Protein AF-A0A951LNI9-F1 (afdb_monomer)

Solvent-accessible surface area (backbone atoms only — not comparable to full-atom values): 5608 Å² total; per-residue (Å²): 110,51,76,48,80,44,82,75,51,93,100,37,66,48,73,49,78,42,84,74,67,98,64,83,64,90,48,74,66,54,41,51,54,51,51,55,52,44,49,50,47,46,63,60,42,44,59,59,43,52,54,45,50,51,53,52,49,50,54,52,54,73,65,64,81,56,90,76,85,87,78,57,94,86,43,57,66,59,56,54,53,52,51,53,51,54,63,77,74,108

Mean predicted aligned error: 4.68 Å

Sequence (90 aa):
NLMVLMPQSECRTLVEDFMLIPEPPRDAEELDHWERSWTLLDEGVFAAEDYRAAALGQNGLASGSIAELTLGTLETGIRAFHDEIENALA

Structure (mmCIF, N/CA/C/O backbone):
data_AF-A0A951LNI9-F1
#
_entry.id   AF-A0A951LNI9-F1
#
loop_
_atom_site.group_PDB
_atom_site.id
_atom_site.type_symbol
_atom_site.label_atom_id
_atom_site.label_alt_id
_atom_site.label_comp_id
_atom_site.label_asym_id
_atom_site.label_entity_id
_atom_site.label_seq_id
_atom_site.pdbx_PDB_ins_code
_atom_site.Cartn_x
_atom_site.Cartn_y
_atom_site.Cartn_z
_atom_site.occupancy
_atom_site.B_iso_or_equiv
_atom_site.auth_seq_id
_atom_site.auth_comp_id
_atom_site.auth_asym_id
_atom_site.auth_atom_id
_atom_site.pdbx_PDB_model_num
ATOM 1 N N . ASN A 1 1 ? 1.009 4.001 -13.056 1.00 80.75 1 ASN A N 1
ATOM 2 C CA . ASN A 1 1 ? 1.134 2.962 -12.022 1.00 80.75 1 ASN A CA 1
ATOM 3 C C . ASN A 1 1 ? -0.281 2.588 -11.600 1.00 80.75 1 ASN A C 1
ATOM 5 O O . ASN A 1 1 ? -1.122 3.483 -11.528 1.00 80.75 1 ASN A O 1
ATOM 9 N N . LEU A 1 2 ? -0.567 1.295 -11.492 1.00 90.19 2 LEU A N 1
ATOM 10 C CA . LEU A 1 2 ? -1.867 0.753 -11.111 1.00 90.19 2 LEU A CA 1
ATOM 11 C C . LEU A 1 2 ? -1.640 -0.204 -9.947 1.00 90.19 2 LEU A C 1
ATOM 13 O O . LEU A 1 2 ? -0.930 -1.187 -10.113 1.00 90.19 2 LEU A O 1
ATOM 17 N N . MET A 1 3 ? -2.311 0.049 -8.829 1.00 90.94 3 MET A N 1
ATOM 18 C CA . MET A 1 3 ? -2.274 -0.819 -7.660 1.00 90.94 3 MET A CA 1
ATOM 19 C C . MET A 1 3 ? -3.636 -1.481 -7.463 1.00 90.94 3 MET A C 1
ATOM 21 O O . MET A 1 3 ? -4.672 -0.813 -7.491 1.00 90.94 3 MET A O 1
ATOM 25 N N . VAL A 1 4 ? -3.633 -2.793 -7.256 1.00 94.94 4 VAL A N 1
ATOM 26 C CA . VAL A 1 4 ? -4.830 -3.598 -7.012 1.00 94.94 4 VAL A CA 1
ATOM 27 C C . VAL A 1 4 ? -4.731 -4.215 -5.623 1.00 94.94 4 VAL A C 1
ATOM 29 O O . VAL A 1 4 ? -3.830 -5.002 -5.345 1.00 94.94 4 VAL A O 1
ATOM 32 N N . LEU A 1 5 ? -5.670 -3.859 -4.743 1.00 94.31 5 LEU A N 1
ATOM 33 C CA . LEU A 1 5 ? -5.745 -4.362 -3.373 1.00 94.31 5 LEU A CA 1
ATOM 34 C C . LEU A 1 5 ? -6.854 -5.413 -3.275 1.00 94.31 5 LEU A C 1
ATOM 36 O O . LEU A 1 5 ? -8.017 -5.136 -3.564 1.00 94.31 5 LEU A O 1
ATOM 40 N N . MET A 1 6 ? -6.497 -6.618 -2.842 1.00 97.00 6 MET A N 1
ATOM 41 C CA . MET A 1 6 ? -7.381 -7.781 -2.774 1.00 97.00 6 MET A CA 1
ATOM 42 C C . MET A 1 6 ? -7.421 -8.329 -1.341 1.00 97.00 6 MET A C 1
ATOM 44 O O . MET A 1 6 ? -6.492 -9.038 -0.930 1.00 97.00 6 MET A O 1
ATOM 48 N N . PRO A 1 7 ? -8.477 -8.041 -0.557 1.00 95.06 7 PRO A N 1
ATOM 49 C CA . PRO A 1 7 ? -8.633 -8.581 0.793 1.00 95.06 7 PRO A CA 1
ATOM 50 C C . PRO A 1 7 ? -8.606 -10.115 0.790 1.00 95.06 7 PRO A C 1
ATOM 52 O O . PRO A 1 7 ? -9.285 -10.746 -0.017 1.00 95.06 7 PRO A O 1
ATOM 55 N N . GLN A 1 8 ? -7.815 -10.718 1.680 1.00 97.44 8 GLN A N 1
ATOM 56 C CA . GLN A 1 8 ? -7.669 -12.179 1.791 1.00 97.44 8 GLN A CA 1
ATOM 57 C C . GLN A 1 8 ? -8.262 -12.717 3.095 1.00 97.44 8 GLN A C 1
ATOM 59 O O . GLN A 1 8 ? -8.848 -13.796 3.127 1.00 97.44 8 GLN A O 1
ATOM 64 N N . SER A 1 9 ? -8.093 -11.969 4.183 1.00 96.00 9 SER A N 1
ATOM 65 C CA . SER A 1 9 ? -8.691 -12.239 5.487 1.00 96.00 9 SER A CA 1
ATOM 66 C C . SER A 1 9 ? -8.742 -10.949 6.300 1.00 96.00 9 SER A C 1
ATOM 68 O O . SER A 1 9 ? -8.216 -9.916 5.878 1.00 96.00 9 SER A O 1
ATOM 70 N N . GLU A 1 10 ? -9.305 -11.015 7.506 1.00 91.19 10 GLU A N 1
ATOM 71 C CA . GLU A 1 10 ? -9.077 -9.976 8.510 1.00 91.19 10 GLU A CA 1
ATOM 72 C C . GLU A 1 10 ? -7.562 -9.739 8.664 1.00 91.19 10 GLU A C 1
ATOM 74 O O . GLU A 1 10 ? -6.779 -10.694 8.711 1.00 91.19 10 GLU A O 1
ATOM 79 N N . CYS A 1 11 ? -7.149 -8.468 8.668 1.00 92.62 11 CYS A N 1
ATOM 80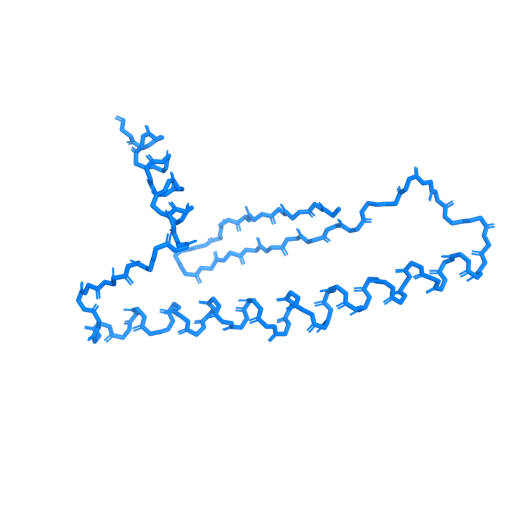 C CA . CYS A 1 11 ? -5.750 -8.030 8.755 1.00 92.62 11 CYS A CA 1
ATOM 81 C C . CYS A 1 11 ? -4.805 -8.518 7.635 1.00 92.62 11 CYS A C 1
ATOM 83 O O . CYS A 1 11 ? -3.587 -8.437 7.804 1.00 92.62 11 CYS A O 1
ATOM 85 N N . ARG A 1 12 ? -5.308 -9.025 6.499 1.00 94.94 12 ARG A N 1
ATOM 86 C CA . ARG A 1 12 ? -4.449 -9.470 5.391 1.00 94.94 12 ARG A CA 1
ATOM 87 C C . ARG A 1 12 ? -5.003 -9.074 4.029 1.00 94.94 12 ARG A C 1
ATOM 89 O O . ARG A 1 12 ? -6.078 -9.517 3.628 1.00 94.94 12 ARG A O 1
ATOM 96 N N . THR A 1 13 ? -4.185 -8.348 3.278 1.00 95.19 13 THR A N 1
ATOM 97 C CA . THR A 1 13 ? -4.484 -7.897 1.917 1.00 95.19 13 THR A CA 1
ATOM 98 C C . THR A 1 13 ? -3.347 -8.320 0.998 1.00 95.19 13 THR A C 1
ATOM 100 O O . THR A 1 13 ? -2.179 -8.123 1.327 1.00 95.19 13 THR A O 1
ATOM 103 N N . LEU A 1 14 ? -3.686 -8.933 -0.135 1.00 94.62 14 LEU A N 1
ATOM 104 C CA . LEU A 1 14 ? -2.754 -9.112 -1.241 1.00 94.62 14 LEU A CA 1
ATOM 105 C C . LEU A 1 14 ? -2.759 -7.822 -2.059 1.00 94.62 14 LEU A C 1
ATOM 107 O O . LEU A 1 14 ? -3.833 -7.330 -2.399 1.00 94.62 14 LEU A O 1
ATOM 111 N N . VAL A 1 15 ? -1.583 -7.287 -2.360 1.00 91.88 15 VAL A N 1
ATOM 112 C CA . VAL A 1 15 ? -1.442 -6.091 -3.190 1.00 91.88 15 VAL A CA 1
ATOM 113 C C . VAL A 1 15 ? -0.609 -6.449 -4.408 1.00 91.88 15 VAL A C 1
ATOM 115 O O . VAL A 1 15 ? 0.464 -7.032 -4.265 1.00 91.88 15 VAL A O 1
ATOM 118 N N . GLU A 1 16 ? -1.119 -6.122 -5.589 1.00 91.00 16 GLU A N 1
ATOM 119 C CA . GLU A 1 16 ? -0.378 -6.198 -6.846 1.00 91.00 16 GLU A CA 1
ATOM 120 C C . GLU A 1 16 ? -0.149 -4.782 -7.366 1.00 91.00 16 GLU A C 1
ATOM 122 O O . GLU A 1 16 ? -1.100 -4.008 -7.495 1.00 91.00 16 GLU A O 1
ATOM 127 N N . ASP A 1 17 ? 1.107 -4.451 -7.656 1.00 88.38 17 ASP A N 1
ATOM 128 C CA . ASP A 1 17 ? 1.488 -3.185 -8.273 1.00 88.38 17 AS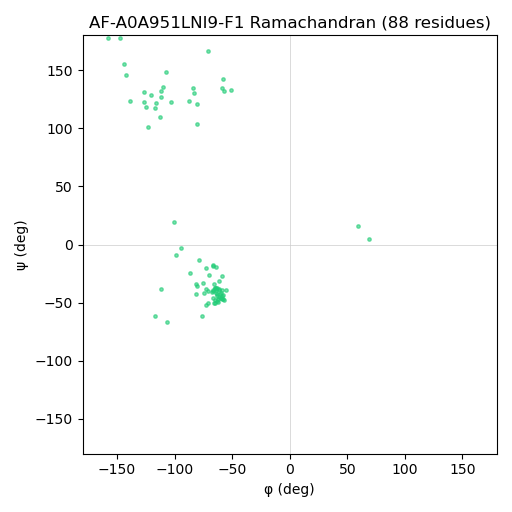P A CA 1
ATOM 129 C C . ASP A 1 17 ? 1.959 -3.422 -9.715 1.00 88.38 17 ASP A C 1
ATOM 131 O O . ASP A 1 17 ? 2.714 -4.351 -10.005 1.00 88.38 17 ASP A O 1
ATOM 135 N N . PHE A 1 18 ? 1.492 -2.578 -10.629 1.00 88.88 18 PHE A N 1
ATOM 136 C CA . PHE A 1 18 ? 1.804 -2.618 -12.046 1.00 88.88 18 PHE A CA 1
ATOM 137 C C . PHE A 1 18 ? 2.355 -1.267 -12.511 1.00 88.88 18 PHE A C 1
ATOM 139 O O . PHE A 1 18 ? 1.656 -0.241 -12.564 1.00 88.88 18 PHE A O 1
ATOM 146 N N . MET A 1 19 ? 3.599 -1.274 -12.992 1.00 89.81 19 MET A N 1
ATOM 147 C CA . MET A 1 19 ? 4.122 -0.171 -13.791 1.00 89.81 19 MET A CA 1
ATOM 148 C C . MET A 1 19 ? 3.645 -0.295 -15.237 1.00 89.81 19 MET A C 1
ATOM 150 O O . MET A 1 19 ? 4.149 -1.087 -16.028 1.00 89.81 19 MET A O 1
ATOM 154 N N . LEU A 1 20 ? 2.662 0.531 -15.584 1.00 91.50 20 LEU A N 1
ATOM 155 C CA . LEU A 1 20 ? 2.209 0.689 -16.961 1.00 91.50 20 LEU A CA 1
ATOM 156 C C . LEU A 1 20 ? 3.156 1.633 -17.708 1.00 91.50 20 LEU A C 1
ATOM 158 O O . LEU A 1 20 ? 3.296 2.794 -17.314 1.00 91.50 20 LEU A O 1
ATOM 162 N N . ILE A 1 21 ? 3.755 1.137 -18.788 1.00 92.00 21 ILE A N 1
ATOM 163 C CA . ILE A 1 21 ? 4.554 1.919 -19.739 1.00 92.00 21 ILE A CA 1
ATOM 164 C C . ILE A 1 21 ? 3.771 2.095 -21.052 1.00 92.00 21 ILE A C 1
ATOM 166 O O . ILE A 1 21 ? 2.974 1.217 -21.391 1.00 92.00 21 ILE A O 1
ATOM 170 N N . PRO A 1 22 ? 3.941 3.214 -21.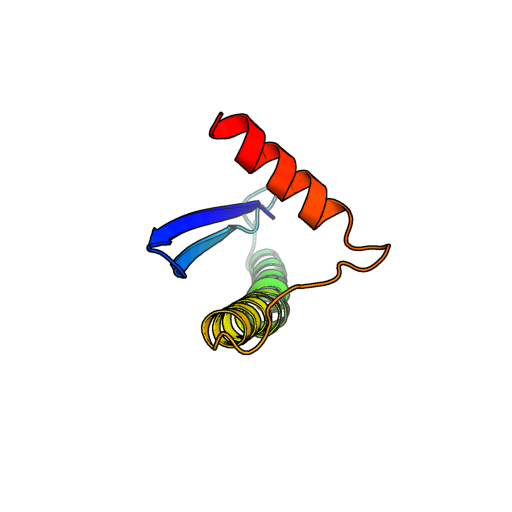784 1.00 91.75 22 PRO A N 1
ATOM 171 C CA . PRO A 1 22 ? 3.122 3.506 -22.965 1.00 91.75 22 PRO A CA 1
ATOM 172 C C . PRO A 1 22 ? 3.251 2.470 -24.087 1.00 91.75 22 PRO A C 1
ATOM 174 O O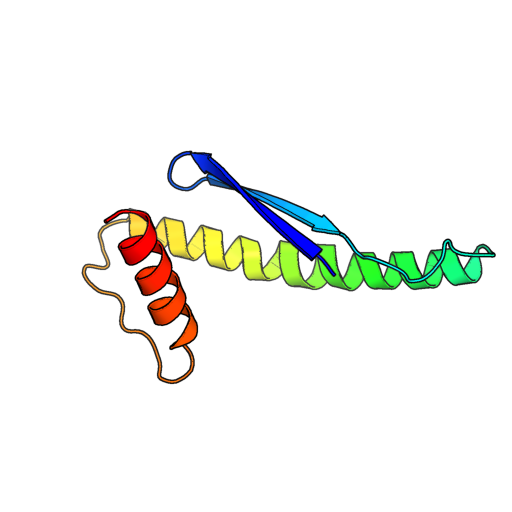 . PRO A 1 22 ? 2.263 2.143 -24.740 1.00 91.75 22 PRO A O 1
ATOM 177 N N . GLU A 1 23 ? 4.463 1.959 -24.303 1.00 94.25 23 GLU A N 1
ATOM 178 C CA . GLU A 1 23 ? 4.804 1.001 -25.355 1.00 94.25 23 GLU A CA 1
ATOM 179 C C . GLU A 1 23 ? 5.868 0.018 -24.832 1.00 94.25 23 GLU A C 1
ATOM 181 O O . GLU A 1 23 ? 6.611 0.368 -23.909 1.00 94.25 23 GLU A O 1
ATOM 186 N N . PRO A 1 24 ? 5.968 -1.206 -25.388 1.00 94.12 24 PRO A N 1
ATOM 187 C CA . PRO A 1 24 ? 7.043 -2.133 -25.042 1.00 94.12 24 PRO A CA 1
ATOM 188 C C . PRO A 1 24 ? 8.431 -1.524 -25.318 1.00 94.12 24 PRO A C 1
ATOM 190 O O . PRO A 1 24 ? 8.587 -0.858 -26.346 1.00 94.12 24 PRO A O 1
ATOM 193 N N . PRO A 1 25 ? 9.451 -1.783 -24.473 1.00 95.00 25 PRO A N 1
ATOM 194 C CA . PRO A 1 25 ? 10.793 -1.252 -24.685 1.00 95.00 25 PRO A CA 1
ATOM 195 C C . PRO A 1 25 ? 11.351 -1.706 -26.032 1.00 95.00 25 PRO A C 1
ATOM 197 O O . PRO A 1 25 ? 11.235 -2.879 -26.402 1.00 95.00 25 PRO A O 1
ATOM 200 N N . ARG A 1 26 ? 11.950 -0.777 -26.780 1.00 96.25 26 ARG A N 1
ATOM 201 C CA . ARG A 1 26 ? 12.418 -1.049 -28.147 1.00 96.25 26 ARG A CA 1
ATOM 202 C C . ARG A 1 26 ? 13.825 -1.634 -28.177 1.00 96.25 26 ARG A C 1
ATOM 204 O O . ARG A 1 26 ? 14.185 -2.312 -29.139 1.00 96.25 26 ARG A O 1
ATOM 211 N N . ASP A 1 27 ? 14.608 -1.372 -27.139 1.00 96.50 27 ASP A N 1
ATOM 212 C CA . ASP A 1 27 ? 15.982 -1.827 -26.985 1.00 96.50 27 ASP A CA 1
ATOM 213 C C . ASP A 1 27 ? 16.332 -2.081 -25.508 1.00 96.50 27 ASP A C 1
ATOM 215 O O . ASP A 1 27 ? 15.512 -1.919 -24.601 1.00 96.50 27 ASP A O 1
ATOM 219 N N . ALA A 1 28 ? 17.561 -2.547 -25.278 1.00 96.19 28 ALA A N 1
ATOM 220 C CA . ALA A 1 28 ? 18.045 -2.897 -23.948 1.00 96.19 28 ALA A CA 1
ATOM 221 C C . ALA A 1 28 ? 18.268 -1.676 -23.036 1.00 96.19 28 ALA A C 1
ATOM 223 O O . ALA A 1 28 ? 18.204 -1.823 -21.820 1.00 96.19 28 ALA A O 1
ATOM 224 N N . GLU A 1 29 ? 18.528 -0.490 -23.594 1.00 95.69 29 GLU A N 1
ATOM 225 C CA . GLU A 1 29 ? 18.723 0.733 -22.805 1.00 95.69 29 GLU A CA 1
ATOM 226 C C . GLU A 1 29 ? 17.380 1.241 -22.269 1.00 95.69 29 GLU A C 1
ATOM 228 O O . GLU A 1 29 ? 17.260 1.596 -21.096 1.00 95.69 29 GLU A O 1
ATOM 233 N N . GLU A 1 30 ? 16.345 1.205 -23.108 1.00 94.44 30 GLU A N 1
ATOM 234 C CA . GLU A 1 30 ? 14.980 1.534 -22.710 1.00 94.44 30 GLU A CA 1
ATOM 235 C C . GLU A 1 30 ? 14.444 0.535 -21.674 1.00 94.44 30 GLU A C 1
ATOM 237 O O . GLU A 1 30 ? 13.783 0.945 -20.721 1.00 94.44 30 GLU A O 1
ATOM 242 N N . LEU A 1 31 ? 14.774 -0.758 -21.796 1.00 94.69 31 LEU A N 1
ATOM 243 C CA . LEU A 1 31 ? 14.432 -1.755 -20.777 1.00 94.69 31 LEU A CA 1
ATOM 244 C C . LEU A 1 31 ? 15.102 -1.445 -19.426 1.00 94.69 31 LEU A C 1
ATOM 246 O O . LEU A 1 31 ? 14.399 -1.378 -18.420 1.00 94.69 31 LEU A O 1
ATOM 250 N N . ASP A 1 32 ? 16.416 -1.184 -19.407 1.00 95.38 32 ASP A N 1
ATOM 251 C CA . ASP A 1 32 ? 17.158 -0.838 -18.178 1.00 95.38 32 ASP A CA 1
ATOM 252 C C . ASP A 1 32 ? 16.587 0.419 -17.502 1.00 95.38 32 ASP A C 1
ATOM 254 O O . ASP A 1 32 ? 16.440 0.477 -16.279 1.00 95.38 32 ASP A O 1
ATOM 258 N N . HIS A 1 33 ? 16.194 1.423 -18.291 1.00 93.50 33 HIS A N 1
ATOM 259 C CA . HIS A 1 33 ? 15.558 2.633 -17.772 1.00 93.50 33 HIS A CA 1
ATOM 260 C C . HIS A 1 33 ? 14.274 2.329 -16.982 1.00 93.50 33 HIS A C 1
ATOM 262 O O . HIS A 1 33 ? 14.079 2.850 -15.874 1.00 93.50 33 HIS A O 1
ATOM 268 N N . TRP A 1 34 ? 13.400 1.483 -17.534 1.00 92.44 34 TRP A N 1
ATOM 269 C CA . TRP A 1 34 ? 12.151 1.098 -16.880 1.00 92.44 34 TRP A CA 1
ATOM 270 C C . TRP A 1 34 ? 12.379 0.155 -15.700 1.00 92.44 34 TRP A C 1
ATOM 272 O O . TRP A 1 34 ? 11.747 0.344 -14.664 1.00 92.44 34 TRP A O 1
ATOM 282 N N . GLU A 1 35 ? 13.322 -0.784 -15.799 1.00 91.56 35 GLU A N 1
ATOM 283 C CA . GLU A 1 35 ? 13.701 -1.667 -14.687 1.00 91.56 35 GLU A CA 1
ATOM 284 C C . GLU A 1 35 ? 14.204 -0.863 -13.486 1.00 91.56 35 GLU A C 1
ATOM 286 O O . GLU A 1 35 ? 13.727 -1.049 -12.369 1.00 91.56 35 GLU A O 1
ATOM 291 N N . ARG A 1 36 ? 15.083 0.119 -13.705 1.00 91.38 36 ARG A N 1
ATOM 292 C CA . ARG A 1 36 ? 15.557 1.004 -12.631 1.00 91.38 36 ARG A CA 1
ATOM 293 C C . ARG A 1 36 ? 14.431 1.832 -12.022 1.00 91.38 36 ARG A C 1
ATOM 295 O O . ARG A 1 36 ? 14.425 2.065 -10.815 1.00 91.38 36 ARG A O 1
ATOM 302 N N . SER A 1 37 ? 13.489 2.280 -12.848 1.00 88.56 37 SER A N 1
ATOM 303 C CA . SER A 1 37 ? 12.311 3.015 -12.381 1.00 88.56 37 SER A CA 1
ATOM 304 C C . SER A 1 37 ? 11.405 2.117 -11.534 1.00 88.56 37 SER A C 1
ATOM 306 O O . SER A 1 37 ? 10.884 2.569 -10.516 1.00 88.56 37 SER A O 1
ATOM 308 N N . TRP A 1 38 ? 11.248 0.848 -11.923 1.00 87.00 38 TRP A N 1
ATOM 309 C CA . TRP A 1 38 ? 10.505 -0.163 -11.173 1.00 87.00 38 TRP A CA 1
ATOM 310 C C . TRP A 1 38 ? 11.161 -0.465 -9.829 1.00 87.00 38 TRP A C 1
ATOM 312 O O . TRP A 1 38 ?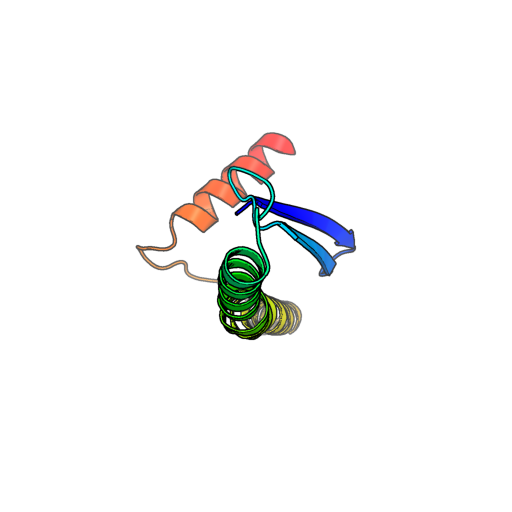 10.501 -0.345 -8.804 1.00 87.00 38 TRP A O 1
ATOM 322 N N . THR A 1 39 ? 12.466 -0.749 -9.810 1.00 87.31 39 THR A N 1
ATOM 323 C CA . THR A 1 39 ? 13.218 -1.002 -8.572 1.00 87.31 39 THR A CA 1
ATOM 324 C C . THR A 1 39 ? 13.089 0.154 -7.579 1.00 87.31 39 THR A C 1
ATOM 326 O O . THR A 1 39 ? 12.937 -0.069 -6.382 1.00 87.31 39 THR A O 1
ATOM 329 N N . LEU A 1 40 ? 13.108 1.402 -8.056 1.00 82.88 40 LEU A N 1
ATOM 330 C CA . LEU A 1 40 ? 12.929 2.565 -7.184 1.00 82.88 40 LEU A CA 1
ATOM 331 C C . LEU A 1 40 ? 11.516 2.659 -6.592 1.00 82.88 40 LEU A C 1
ATOM 333 O O . LEU A 1 40 ? 11.381 3.006 -5.421 1.00 82.88 40 LEU A O 1
ATOM 337 N N . LEU A 1 41 ? 10.480 2.378 -7.385 1.00 78.81 41 LEU A N 1
ATOM 338 C CA . LEU A 1 41 ? 9.083 2.449 -6.944 1.00 78.81 41 LEU A CA 1
ATOM 339 C C . LEU A 1 41 ? 8.714 1.296 -6.006 1.00 78.81 41 LEU A C 1
ATOM 341 O O . LEU A 1 41 ? 8.209 1.541 -4.911 1.00 78.81 41 LEU A O 1
ATOM 345 N N . ASP A 1 42 ? 8.987 0.063 -6.429 1.00 76.62 42 ASP A N 1
ATOM 346 C CA . ASP A 1 42 ? 8.566 -1.147 -5.725 1.00 76.62 42 ASP A CA 1
ATOM 347 C C . ASP A 1 42 ? 9.437 -1.399 -4.488 1.00 76.62 42 ASP A C 1
ATOM 349 O O . ASP A 1 42 ? 8.955 -1.335 -3.357 1.00 76.62 42 ASP A O 1
ATOM 353 N N . GLU A 1 43 ? 10.746 -1.593 -4.673 1.00 69.25 43 GLU A N 1
ATOM 354 C CA . GLU A 1 43 ? 11.642 -1.953 -3.566 1.00 69.25 43 GLU A CA 1
ATOM 355 C C . GLU A 1 43 ? 11.957 -0.764 -2.654 1.00 69.25 43 GLU A C 1
ATOM 357 O O . GLU A 1 43 ? 12.155 -0.939 -1.450 1.00 69.25 43 GLU A O 1
ATOM 362 N N . GLY A 1 44 ? 12.029 0.445 -3.217 1.00 64.12 44 GLY A N 1
ATOM 363 C CA . GLY A 1 44 ? 12.466 1.635 -2.491 1.00 64.12 44 GLY A CA 1
ATOM 364 C C . GLY A 1 44 ? 11.384 2.287 -1.633 1.00 64.12 44 GLY A C 1
ATOM 365 O O . GLY A 1 44 ? 11.678 2.697 -0.512 1.00 64.12 44 GLY A O 1
ATOM 366 N N . VAL A 1 45 ? 10.157 2.405 -2.151 1.00 67.31 45 VAL A N 1
ATOM 367 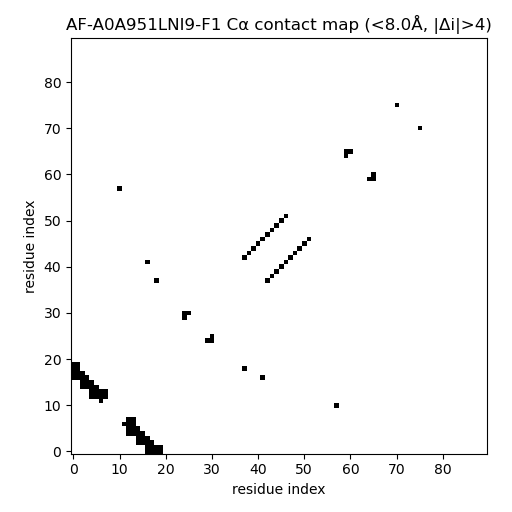C CA . VAL A 1 45 ? 9.118 3.261 -1.552 1.00 67.31 45 VAL A CA 1
ATOM 368 C C . VAL A 1 45 ? 7.925 2.438 -1.075 1.00 67.31 45 VAL A C 1
ATOM 370 O O . VAL A 1 45 ? 7.673 2.377 0.127 1.00 67.31 45 VAL A O 1
ATOM 373 N N . PHE A 1 46 ? 7.222 1.730 -1.962 1.00 69.69 46 PHE A N 1
ATOM 374 C CA . PHE A 1 46 ? 5.981 1.058 -1.562 1.00 69.69 46 PHE A CA 1
ATOM 375 C C . PHE A 1 46 ? 6.220 -0.151 -0.651 1.00 69.69 46 PHE A C 1
ATOM 377 O O . PHE A 1 46 ? 5.623 -0.250 0.427 1.00 69.69 46 PHE A O 1
ATOM 384 N N . ALA A 1 47 ? 7.118 -1.062 -1.042 1.00 68.88 47 ALA A N 1
ATOM 385 C CA . ALA A 1 47 ? 7.345 -2.284 -0.279 1.00 68.88 47 ALA A CA 1
ATOM 386 C C . ALA A 1 47 ? 8.068 -2.028 1.049 1.00 68.88 47 ALA A C 1
ATOM 388 O O . ALA A 1 47 ? 7.739 -2.642 2.070 1.00 68.88 47 ALA A O 1
ATOM 389 N N . ALA A 1 48 ? 9.053 -1.129 1.046 1.00 72.88 48 ALA A N 1
ATOM 390 C CA . ALA A 1 48 ? 9.892 -0.877 2.210 1.00 72.88 48 ALA A CA 1
ATOM 391 C C . ALA A 1 48 ? 9.246 0.061 3.243 1.00 72.88 48 ALA A C 1
ATOM 393 O O . ALA A 1 48 ? 9.468 -0.129 4.446 1.00 72.88 48 ALA A O 1
ATOM 394 N N . GLU A 1 49 ? 8.453 1.043 2.805 1.00 85.25 49 GLU A N 1
ATOM 395 C CA . GLU A 1 49 ? 7.905 2.088 3.674 1.00 85.25 49 GLU A CA 1
ATOM 396 C C . GLU A 1 49 ? 6.414 1.883 3.943 1.00 85.25 49 GLU A C 1
ATOM 398 O O . GLU A 1 49 ? 6.043 1.552 5.073 1.00 85.25 49 GLU A O 1
ATOM 403 N N . ASP A 1 50 ? 5.568 2.004 2.918 1.00 88.06 50 ASP A N 1
ATOM 404 C CA . ASP A 1 50 ? 4.111 2.061 3.090 1.00 88.06 50 ASP A CA 1
ATOM 405 C C . ASP A 1 50 ? 3.530 0.750 3.623 1.00 88.06 50 ASP A C 1
ATOM 407 O O . ASP A 1 50 ? 2.813 0.742 4.629 1.00 88.06 50 ASP A O 1
ATOM 411 N N . TYR A 1 51 ? 3.872 -0.392 3.015 1.00 89.12 51 TYR A N 1
ATOM 412 C CA . TYR A 1 51 ? 3.351 -1.686 3.478 1.00 89.12 51 TYR A CA 1
ATOM 413 C C . TYR A 1 51 ? 3.859 -2.038 4.876 1.00 89.12 51 TYR A C 1
ATOM 415 O O . TYR A 1 51 ? 3.129 -2.619 5.686 1.00 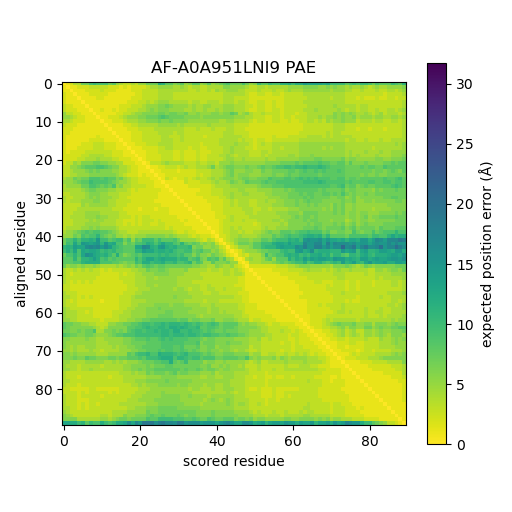89.12 51 TYR A O 1
ATOM 423 N N . ARG A 1 52 ? 5.095 -1.641 5.198 1.00 89.56 52 ARG A N 1
ATOM 424 C CA . ARG A 1 52 ? 5.648 -1.802 6.542 1.00 89.56 52 ARG A CA 1
ATOM 425 C C . ARG A 1 52 ? 4.909 -0.921 7.549 1.00 89.56 52 ARG A C 1
ATOM 427 O O . ARG A 1 52 ? 4.563 -1.411 8.625 1.00 89.56 52 ARG A O 1
ATOM 434 N N . ALA A 1 53 ? 4.665 0.346 7.223 1.00 92.56 53 ALA A N 1
ATOM 435 C CA . ALA A 1 53 ? 3.927 1.273 8.074 1.00 92.56 53 ALA A CA 1
ATOM 436 C C . ALA A 1 53 ? 2.490 0.785 8.311 1.00 92.56 53 ALA A C 1
ATOM 438 O O . ALA A 1 53 ? 2.054 0.729 9.461 1.00 92.56 53 ALA A O 1
ATOM 439 N N . ALA A 1 54 ? 1.797 0.327 7.264 1.00 92.62 54 ALA A N 1
ATOM 440 C CA . ALA A 1 54 ? 0.454 -0.242 7.358 1.00 92.62 54 ALA A CA 1
ATOM 441 C C . ALA A 1 54 ? 0.413 -1.483 8.268 1.00 92.62 54 ALA A C 1
ATOM 443 O O . ALA A 1 54 ? -0.432 -1.574 9.161 1.00 92.62 54 ALA A O 1
ATOM 444 N N . ALA A 1 55 ? 1.363 -2.412 8.111 1.00 92.75 55 ALA A N 1
ATOM 445 C CA . ALA A 1 55 ? 1.448 -3.605 8.954 1.00 92.75 55 ALA A CA 1
ATOM 446 C C . ALA A 1 55 ? 1.728 -3.263 10.429 1.00 92.75 55 ALA A C 1
ATOM 448 O O . ALA A 1 55 ? 1.128 -3.842 11.336 1.00 92.75 55 ALA A O 1
ATOM 449 N N . LEU A 1 56 ? 2.622 -2.304 10.692 1.00 93.62 56 LEU A N 1
ATOM 450 C CA . LEU A 1 56 ? 2.897 -1.834 12.052 1.00 93.62 56 LEU A CA 1
ATOM 451 C C . LEU A 1 56 ? 1.694 -1.106 12.662 1.00 93.62 56 LEU A C 1
ATOM 453 O O . LEU A 1 56 ? 1.385 -1.340 13.831 1.00 93.62 56 LEU A O 1
ATOM 457 N N . GLY A 1 57 ? 0.991 -0.287 11.877 1.00 93.25 57 GLY A N 1
ATOM 458 C CA . GLY A 1 57 ? -0.258 0.356 12.279 1.00 93.25 57 GLY A CA 1
ATOM 459 C C . GLY A 1 57 ? -1.307 -0.673 12.694 1.00 93.25 57 GLY A C 1
ATOM 460 O O . GLY A 1 57 ? -1.847 -0.587 13.797 1.00 93.25 57 GLY A O 1
ATOM 461 N N . GLN A 1 58 ? -1.506 -1.714 11.880 1.00 94.00 58 GLN A N 1
ATOM 462 C CA . GLN A 1 58 ? -2.427 -2.804 12.199 1.00 94.00 58 GLN A CA 1
ATOM 463 C C . GLN A 1 58 ? -2.042 -3.538 13.492 1.00 94.00 58 GLN A C 1
ATOM 465 O O . GLN A 1 58 ? -2.910 -3.809 14.321 1.00 94.00 58 GLN A O 1
ATOM 470 N N . ASN A 1 59 ? -0.753 -3.818 13.713 1.00 94.00 59 ASN A N 1
ATOM 471 C CA . ASN A 1 59 ? -0.283 -4.420 14.967 1.00 94.00 59 ASN A CA 1
ATOM 472 C C . ASN A 1 59 ? -0.573 -3.524 16.183 1.00 94.00 59 ASN A C 1
ATOM 474 O O . ASN A 1 59 ? -0.952 -4.019 17.245 1.00 94.00 59 ASN A O 1
ATOM 478 N N . GLY A 1 60 ? -0.412 -2.206 16.030 1.00 94.00 60 GLY A N 1
ATOM 479 C CA . GLY A 1 60 ? -0.746 -1.226 17.062 1.00 94.00 60 GLY A CA 1
ATOM 480 C C . GLY A 1 60 ? -2.235 -1.234 17.406 1.00 94.00 60 GLY A C 1
ATOM 481 O O . GLY A 1 60 ? -2.587 -1.319 18.582 1.00 94.00 60 GLY A O 1
ATOM 482 N N . LEU A 1 61 ? -3.106 -1.228 16.395 1.00 92.94 61 LEU A N 1
ATOM 483 C CA . LEU A 1 61 ? -4.560 -1.301 16.576 1.00 92.94 61 LEU A CA 1
ATOM 484 C C . LEU A 1 61 ? -4.988 -2.623 17.231 1.00 92.94 61 LEU A C 1
ATOM 486 O O . LEU A 1 61 ? -5.746 -2.621 18.200 1.00 92.94 61 LEU A O 1
ATOM 490 N N . ALA A 1 62 ? -4.430 -3.747 16.775 1.00 93.69 62 ALA A N 1
ATOM 491 C CA . ALA A 1 62 ? -4.724 -5.077 17.308 1.00 93.69 62 ALA A CA 1
ATOM 492 C C . ALA A 1 62 ? -4.302 -5.262 18.778 1.00 93.69 62 ALA A C 1
ATOM 494 O O . ALA A 1 62 ? -4.804 -6.157 19.455 1.00 93.69 62 ALA A O 1
ATOM 495 N N . SER A 1 63 ? -3.405 -4.416 19.300 1.00 95.00 63 SER A N 1
ATOM 496 C CA . SER A 1 63 ? -2.991 -4.463 20.708 1.00 95.00 63 SER A CA 1
ATOM 497 C C . SER A 1 63 ? -4.109 -4.103 21.695 1.00 95.00 63 SER A C 1
ATOM 499 O O . SER A 1 63 ? -3.971 -4.366 22.889 1.00 95.00 63 SER A O 1
ATOM 501 N N . GLY A 1 64 ? -5.175 -3.437 21.232 1.00 94.38 64 GLY A N 1
ATOM 502 C CA . GLY A 1 64 ? -6.256 -2.926 22.080 1.00 94.38 64 GLY A CA 1
ATOM 503 C C . GLY A 1 64 ? -5.853 -1.761 22.993 1.00 94.38 64 GLY A C 1
ATOM 504 O O . GLY A 1 64 ? -6.659 -1.313 23.803 1.00 94.38 64 GLY A O 1
ATOM 505 N N . SER A 1 65 ? -4.621 -1.251 22.878 1.00 95.00 65 SER A N 1
ATOM 506 C CA . SER A 1 65 ? -4.128 -0.136 23.704 1.00 95.00 65 SER A CA 1
ATOM 507 C C . SER A 1 65 ? -4.623 1.235 23.226 1.00 95.00 65 SER A C 1
ATOM 509 O O . SER A 1 65 ? -4.484 2.224 23.942 1.00 95.00 65 SER A O 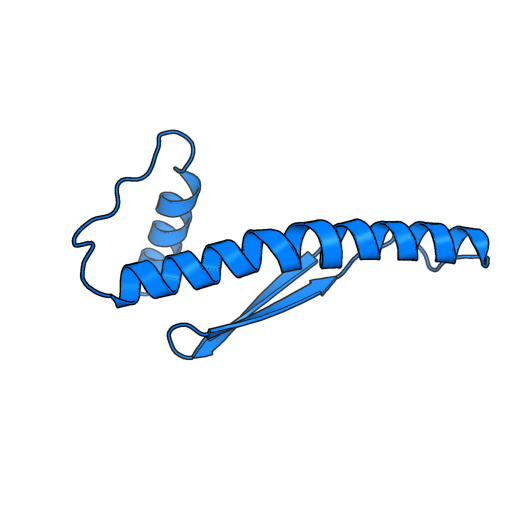1
ATOM 511 N N . ILE A 1 66 ? -5.184 1.300 22.016 1.00 92.50 66 ILE A N 1
ATOM 512 C CA . ILE A 1 66 ? -5.690 2.516 21.378 1.00 92.50 66 ILE A CA 1
ATOM 513 C C . ILE A 1 66 ? -7.208 2.378 21.271 1.00 92.50 66 ILE A C 1
ATOM 515 O O . ILE A 1 66 ? -7.698 1.553 20.505 1.00 92.50 66 ILE A O 1
ATOM 519 N N . ALA A 1 67 ? -7.944 3.164 22.057 1.00 92.31 67 ALA A N 1
ATOM 520 C CA . ALA A 1 67 ? -9.408 3.153 22.033 1.00 92.31 67 ALA A CA 1
ATOM 521 C C . ALA A 1 67 ? -9.976 3.983 20.872 1.00 92.31 67 ALA A C 1
ATOM 523 O O . ALA A 1 67 ? -10.989 3.617 20.286 1.00 92.31 67 ALA A O 1
ATOM 524 N N . GLU A 1 68 ? -9.311 5.090 20.539 1.00 92.69 68 GLU A N 1
ATOM 525 C CA . GLU A 1 68 ? -9.729 6.032 19.503 1.00 92.69 68 GLU A CA 1
ATOM 526 C C . GLU A 1 68 ? -8.498 6.551 18.752 1.00 92.69 68 GLU A C 1
ATOM 528 O O . GLU A 1 68 ? -7.427 6.727 19.343 1.00 92.69 68 GLU A O 1
ATOM 533 N N . LEU A 1 69 ? -8.654 6.799 17.449 1.00 91.25 69 LEU A N 1
ATOM 534 C CA . LEU A 1 69 ? -7.621 7.367 16.587 1.00 91.25 69 LEU A CA 1
ATOM 535 C C . LEU A 1 69 ? -8.083 8.730 16.067 1.00 91.25 69 LEU A C 1
ATOM 537 O O . LEU A 1 69 ? -9.113 8.834 15.403 1.00 91.25 69 LEU A O 1
ATOM 541 N N . THR A 1 70 ? -7.304 9.769 16.352 1.00 93.50 70 THR A N 1
ATOM 542 C CA . THR A 1 70 ? -7.558 11.116 15.834 1.00 93.50 70 THR A CA 1
ATOM 543 C C . THR A 1 70 ? -6.889 11.279 14.479 1.00 93.50 70 THR A C 1
ATOM 545 O O . THR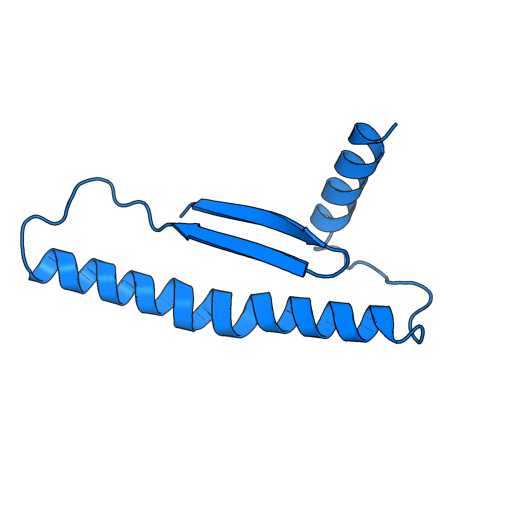 A 1 70 ? -5.671 11.143 14.384 1.00 93.50 70 THR A O 1
ATOM 548 N N . LEU A 1 71 ? -7.673 11.630 13.461 1.00 94.25 71 LEU A N 1
ATOM 549 C CA . LEU A 1 71 ? -7.160 11.985 12.139 1.00 94.25 71 LEU A CA 1
ATOM 550 C C . LEU A 1 71 ? -6.735 13.459 12.097 1.00 94.25 71 LEU A C 1
ATOM 552 O O . LEU A 1 71 ? -7.446 14.349 12.570 1.00 94.25 71 LEU A O 1
ATOM 556 N N . GLY A 1 72 ? -5.569 13.714 11.516 1.00 94.06 72 GLY A N 1
ATOM 557 C CA . GLY A 1 72 ? -5.037 15.039 11.243 1.00 94.06 72 GLY A CA 1
ATOM 558 C C . GLY A 1 72 ? -5.792 15.764 10.127 1.00 94.06 72 GLY A C 1
ATOM 559 O O . GLY A 1 72 ? -6.545 15.187 9.345 1.00 94.06 72 GLY A O 1
ATOM 560 N N . THR A 1 73 ? -5.554 17.069 10.003 1.00 94.12 73 THR A N 1
ATOM 561 C CA . THR A 1 73 ? -6.260 17.924 9.030 1.00 94.12 73 THR A CA 1
ATOM 562 C C . THR A 1 73 ? -5.951 17.598 7.566 1.00 94.12 73 THR A C 1
ATOM 564 O O . THR A 1 73 ? -6.715 17.993 6.690 1.00 94.12 73 THR A O 1
ATOM 567 N N . LEU A 1 74 ? -4.858 16.878 7.295 1.00 96.19 74 LEU A N 1
ATOM 568 C CA . LEU A 1 74 ? -4.484 16.393 5.961 1.00 96.19 74 LEU A CA 1
ATOM 569 C C . LEU A 1 74 ? -4.970 14.960 5.682 1.00 96.19 74 LEU A C 1
ATOM 571 O O . LEU A 1 74 ? -4.790 14.462 4.577 1.00 96.19 74 LEU A O 1
ATOM 575 N N . GLU A 1 75 ? -5.604 14.302 6.654 1.00 95.94 75 GLU A N 1
ATOM 576 C CA . GLU A 1 75 ? -6.020 12.895 6.575 1.00 95.94 75 GLU A CA 1
ATOM 577 C C . GLU A 1 75 ? -7.515 12.739 6.257 1.00 95.94 75 GLU A C 1
ATOM 579 O O . GLU A 1 75 ? -8.114 11.684 6.467 1.00 95.94 75 GLU A O 1
ATOM 584 N N . THR A 1 76 ? -8.144 13.782 5.710 1.00 95.38 76 THR A N 1
ATOM 585 C CA . THR A 1 76 ? -9.574 13.778 5.355 1.00 95.38 76 THR A CA 1
ATOM 586 C C . THR A 1 76 ? -9.941 12.674 4.360 1.00 95.38 76 THR A C 1
ATOM 588 O O . THR A 1 76 ? -11.065 12.177 4.392 1.00 95.38 76 THR A O 1
ATOM 591 N N . GLY A 1 77 ? -8.991 12.236 3.526 1.00 96.12 77 GLY A N 1
ATOM 592 C CA . GLY A 1 77 ? -9.170 11.109 2.608 1.00 96.12 77 GLY A CA 1
ATOM 593 C C . GLY A 1 77 ? -9.465 9.779 3.310 1.00 96.12 77 GLY A C 1
ATOM 594 O O . GLY A 1 77 ? -10.237 8.984 2.781 1.00 96.12 77 GLY A O 1
ATOM 595 N N . ILE A 1 78 ? -8.933 9.559 4.521 1.00 95.12 78 ILE A N 1
ATOM 596 C CA . ILE A 1 78 ? -9.231 8.356 5.313 1.00 95.12 78 ILE A CA 1
ATOM 597 C C . ILE A 1 78 ? -10.712 8.355 5.698 1.00 95.12 78 ILE A C 1
ATOM 599 O O . ILE A 1 78 ? -11.406 7.369 5.467 1.00 95.12 78 ILE A O 1
ATOM 603 N N . ARG A 1 79 ? -11.233 9.479 6.212 1.00 94.44 79 ARG A N 1
ATOM 604 C CA . ARG A 1 79 ? -12.663 9.599 6.546 1.00 94.44 79 ARG A CA 1
ATOM 605 C C . ARG A 1 79 ? -13.544 9.364 5.320 1.00 94.44 79 ARG A C 1
ATOM 607 O O . ARG A 1 79 ? -14.466 8.562 5.404 1.00 94.44 79 ARG A O 1
ATOM 614 N N . ALA A 1 80 ? -13.221 9.993 4.190 1.00 96.25 80 ALA A N 1
ATOM 615 C CA . ALA A 1 80 ? -13.995 9.832 2.961 1.00 96.25 80 ALA A CA 1
ATOM 616 C C . ALA A 1 80 ? -14.041 8.368 2.485 1.00 96.25 80 ALA A C 1
ATOM 618 O O . ALA A 1 80 ? -15.096 7.877 2.103 1.00 96.25 80 ALA A O 1
ATOM 619 N N . PHE A 1 81 ? -12.923 7.639 2.554 1.00 96.06 81 PHE A N 1
ATOM 620 C CA . PHE A 1 81 ? -12.898 6.215 2.209 1.00 96.06 81 PHE A CA 1
ATOM 621 C C . PHE A 1 81 ? -13.778 5.368 3.141 1.00 96.06 81 PHE A C 1
ATOM 623 O O . PHE A 1 81 ? -14.518 4.503 2.677 1.00 96.06 81 PHE A O 1
ATOM 630 N N . HIS A 1 82 ? -13.729 5.631 4.450 1.00 94.56 82 HIS A N 1
ATOM 631 C CA . HIS A 1 82 ? -14.585 4.943 5.416 1.00 94.56 82 HIS A CA 1
ATOM 632 C C . HIS A 1 82 ? -16.074 5.253 5.199 1.00 94.56 82 HIS A C 1
ATOM 634 O O . HIS A 1 82 ? -16.888 4.340 5.306 1.00 94.56 82 HIS A O 1
ATOM 640 N N . ASP A 1 83 ? -16.426 6.493 4.835 1.00 96.50 83 ASP A N 1
ATOM 641 C CA . ASP A 1 83 ? -17.802 6.863 4.469 1.00 96.50 83 ASP A CA 1
ATOM 642 C C . ASP A 1 83 ? -18.309 6.028 3.284 1.00 96.50 83 ASP A C 1
ATOM 644 O O . ASP A 1 83 ? -19.418 5.502 3.323 1.00 96.50 83 ASP A O 1
ATOM 648 N N . GLU A 1 84 ? -17.488 5.847 2.245 1.00 97.94 84 GLU A N 1
ATOM 649 C CA . GLU A 1 84 ? -17.856 5.024 1.085 1.00 97.94 84 GLU A CA 1
ATOM 650 C C . GLU A 1 84 ? -18.028 3.540 1.441 1.00 97.94 84 GLU A C 1
ATOM 652 O O . GLU A 1 84 ? -18.944 2.890 0.936 1.00 97.94 84 GLU A O 1
ATOM 657 N N . ILE A 1 85 ? -17.201 2.997 2.343 1.00 96.12 85 ILE A N 1
ATOM 658 C CA . ILE A 1 85 ? -17.387 1.628 2.848 1.00 96.12 85 ILE A CA 1
ATOM 659 C C . ILE A 1 85 ? -18.711 1.508 3.604 1.00 96.12 85 ILE A C 1
ATOM 661 O O . ILE A 1 85 ? -19.471 0.574 3.356 1.00 96.12 85 ILE A O 1
ATOM 665 N N . GLU A 1 86 ? -18.986 2.431 4.527 1.00 97.25 86 GLU A N 1
ATOM 666 C CA . GLU A 1 86 ? -20.227 2.439 5.307 1.00 97.25 86 GLU A CA 1
ATOM 667 C C . GLU A 1 86 ? -21.452 2.517 4.382 1.00 97.25 86 GLU A C 1
ATOM 669 O O . GLU A 1 86 ? -22.390 1.738 4.547 1.00 97.25 86 GLU A O 1
ATOM 674 N N . ASN A 1 87 ? -21.405 3.371 3.355 1.00 97.69 87 ASN A N 1
ATOM 675 C CA . ASN A 1 87 ? -22.459 3.491 2.346 1.00 97.69 87 ASN A CA 1
ATOM 676 C C . ASN A 1 87 ? -22.641 2.212 1.516 1.00 97.69 87 ASN A C 1
ATOM 678 O O . ASN A 1 87 ? -23.769 1.852 1.192 1.00 97.69 87 ASN A O 1
ATOM 682 N N . ALA A 1 88 ? -21.553 1.527 1.156 1.00 97.19 88 ALA A N 1
ATOM 683 C CA . ALA A 1 88 ? -21.610 0.297 0.366 1.00 97.19 88 ALA A CA 1
ATOM 684 C C . ALA A 1 88 ? -22.131 -0.919 1.157 1.00 97.19 88 ALA A C 1
ATOM 686 O O . ALA A 1 88 ? -22.543 -1.908 0.548 1.00 97.19 88 ALA A O 1
ATOM 687 N N . LEU A 1 89 ? -22.084 -0.867 2.492 1.00 95.81 89 LEU A N 1
ATOM 688 C CA . LEU A 1 89 ? -22.541 -1.934 3.389 1.00 95.81 89 LEU A CA 1
ATOM 689 C C . LEU A 1 89 ? -23.951 -1.705 3.966 1.00 95.81 89 LEU A C 1
ATOM 691 O O . LEU A 1 89 ? -24.477 -2.617 4.610 1.00 95.81 89 LEU A O 1
ATOM 695 N N . ALA A 1 90 ? -24.533 -0.518 3.769 1.00 86.44 90 ALA A N 1
ATOM 696 C CA . ALA A 1 90 ? -25.877 -0.144 4.226 1.00 86.44 90 ALA A CA 1
ATOM 697 C C . ALA A 1 90 ? -26.990 -0.700 3.321 1.00 86.44 90 ALA A C 1
ATOM 699 O O . ALA A 1 90 ? -28.039 -1.101 3.881 1.00 86.44 90 ALA A O 1
#

Radius of gyration: 17.78 Å; Cα contacts (8 Å, |Δi|>4): 47; chains: 1; bounding box: 45×30×52 Å

Foldseek 3Di:
DDKDWADDDVLDIDIDDDDDDPDPQPDPVSVVVVVVVCCCPCVNDCPPPVVVVSSVVVVVVVVVPDPDDDDDPVRVVVVVVVVVVVVVVD

Secondary structure (DSSP, 8-state):
-EEEEEEEETTEEEEEEE---SS--SSHHHHHHHHHHHHIIIIIIIIIIIHHHHHHHHHHHHTT--S--PPPTT-HHHHHHHHHHHHHH-

pLDDT: mean 91.16, std 7.19, range [64.12, 97.94]